Protein AF-S0FLN0-F1 (afdb_monomer_lite)

InterPro domains:
  IPR009078 Ferritin-like superfamily [SSF47240] (5-82)

Structure (mmCIF, N/CA/C/O backbone):
data_AF-S0FLN0-F1
#
_entry.id   AF-S0FLN0-F1
#
loop_
_atom_site.group_PDB
_atom_site.id
_atom_site.type_symbol
_atom_site.label_atom_id
_atom_site.label_alt_id
_atom_site.label_comp_id
_atom_site.label_asym_id
_atom_site.label_entity_id
_atom_site.label_seq_id
_atom_site.pdbx_PDB_ins_code
_atom_site.Cartn_x
_atom_site.Cartn_y
_atom_site.Cartn_z
_atom_site.occupancy
_atom_site.B_iso_or_equiv
_atom_site.auth_seq_id
_atom_site.auth_comp_id
_atom_site.auth_asym_id
_atom_site.auth_atom_id
_atom_site.pdbx_PDB_model_num
ATOM 1 N N . MET A 1 1 ? 16.029 1.438 18.663 1.00 28.59 1 MET A N 1
ATOM 2 C CA . MET A 1 1 ? 15.468 0.082 18.474 1.00 28.59 1 MET A CA 1
ATOM 3 C C . MET A 1 1 ? 14.441 0.179 17.359 1.00 28.59 1 MET A C 1
ATOM 5 O O . MET A 1 1 ? 13.529 0.983 17.492 1.00 28.59 1 MET A O 1
ATOM 9 N N . SER A 1 2 ? 14.656 -0.519 16.240 1.00 31.30 2 SER A N 1
ATOM 10 C CA . SER A 1 2 ? 13.716 -0.547 15.110 1.00 31.30 2 SER A CA 1
ATOM 11 C C . SER A 1 2 ? 12.655 -1.608 15.388 1.00 31.30 2 SER A C 1
ATOM 13 O O . SER A 1 2 ? 13.011 -2.760 15.613 1.00 31.30 2 SER A O 1
ATOM 15 N N . TYR A 1 3 ? 11.381 -1.214 15.430 1.00 32.00 3 TYR A N 1
ATOM 16 C CA . TYR A 1 3 ? 10.237 -2.113 15.663 1.00 32.00 3 TYR A CA 1
ATOM 17 C C . TYR A 1 3 ? 9.720 -2.779 14.379 1.00 32.00 3 TYR A C 1
ATOM 19 O O . TYR A 1 3 ? 8.724 -3.498 14.406 1.00 32.00 3 TYR A O 1
ATOM 27 N N . THR A 1 4 ? 10.390 -2.534 13.258 1.00 38.94 4 THR A N 1
ATOM 28 C CA . THR A 1 4 ? 10.063 -3.065 11.940 1.00 38.94 4 THR A CA 1
ATOM 29 C C . THR A 1 4 ? 11.161 -4.019 11.484 1.00 38.94 4 THR A C 1
ATOM 31 O O . THR A 1 4 ? 12.356 -3.747 11.651 1.00 38.94 4 THR A O 1
ATOM 34 N N . HIS A 1 5 ? 10.752 -5.147 10.898 1.00 42.06 5 HIS A N 1
ATOM 35 C CA . HIS A 1 5 ? 11.632 -5.967 10.063 1.00 42.06 5 HIS A CA 1
ATOM 36 C C . HIS A 1 5 ? 12.218 -5.087 8.932 1.00 42.06 5 HIS A C 1
ATOM 38 O O . HIS A 1 5 ? 11.624 -4.050 8.624 1.00 42.06 5 HIS A O 1
ATOM 44 N N . PRO A 1 6 ? 13.317 -5.467 8.250 1.00 47.50 6 PRO A N 1
ATOM 45 C CA . PRO A 1 6 ? 13.804 -4.723 7.077 1.00 47.50 6 PRO A CA 1
ATOM 46 C C . PRO A 1 6 ? 12.726 -4.489 5.998 1.00 47.50 6 PRO A C 1
ATOM 48 O O . PRO A 1 6 ? 12.855 -3.575 5.194 1.00 47.50 6 PRO A O 1
ATOM 51 N N . HIS A 1 7 ? 11.648 -5.281 6.037 1.00 54.78 7 HIS A N 1
ATOM 52 C CA . HIS A 1 7 ? 10.475 -5.241 5.161 1.00 54.78 7 HIS A CA 1
ATOM 53 C C . HIS A 1 7 ? 9.223 -4.591 5.795 1.00 54.78 7 HIS A C 1
ATOM 55 O O . HIS A 1 7 ? 8.119 -4.762 5.298 1.00 54.78 7 HIS A O 1
ATOM 61 N N . GLY A 1 8 ? 9.356 -3.856 6.905 1.00 51.31 8 GLY A N 1
ATOM 62 C CA . GLY A 1 8 ? 8.308 -2.942 7.382 1.00 51.31 8 GLY A CA 1
ATOM 63 C C . GLY A 1 8 ? 7.159 -3.537 8.204 1.00 51.31 8 GLY A C 1
ATOM 64 O O . GLY A 1 8 ? 6.388 -2.764 8.764 1.00 51.31 8 GLY A O 1
ATOM 65 N N . GLN A 1 9 ? 7.052 -4.859 8.366 1.00 53.53 9 GLN A N 1
ATOM 66 C CA . GLN A 1 9 ? 5.959 -5.448 9.151 1.00 53.53 9 GLN A CA 1
ATOM 67 C C . GLN A 1 9 ? 6.177 -5.314 10.676 1.00 53.53 9 GLN A C 1
ATOM 69 O O . GLN A 1 9 ? 7.244 -5.696 11.183 1.00 53.53 9 GLN A O 1
ATOM 74 N N . PRO A 1 10 ? 5.189 -4.789 11.429 1.00 51.62 10 PRO A N 1
ATOM 75 C CA . PRO A 1 10 ? 5.190 -4.803 12.892 1.00 51.62 10 PRO A CA 1
ATOM 76 C C . PRO A 1 10 ? 5.024 -6.229 13.435 1.00 51.62 10 PRO A C 1
ATOM 78 O O . PRO A 1 10 ? 4.205 -6.995 12.943 1.00 51.62 10 PRO A O 1
ATOM 81 N N . GLN A 1 11 ? 5.769 -6.596 14.480 1.00 44.22 11 GLN A N 1
ATOM 82 C CA . GLN A 1 11 ? 5.632 -7.915 15.112 1.00 44.22 11 GLN A CA 1
ATOM 83 C C . GLN A 1 11 ? 4.486 -7.938 16.145 1.00 44.22 11 GLN A C 1
ATOM 85 O O . GLN A 1 11 ? 4.506 -7.169 17.108 1.00 44.22 11 GLN A O 1
ATOM 90 N N . GLY A 1 12 ? 3.533 -8.867 15.981 1.00 48.66 12 GLY A N 1
ATOM 91 C CA . GLY A 1 12 ? 2.507 -9.233 16.974 1.00 48.66 12 GLY A CA 1
ATOM 92 C C . GLY A 1 12 ? 1.054 -9.051 16.510 1.00 48.66 12 GLY A C 1
ATOM 93 O O . GLY A 1 12 ? 0.774 -8.235 15.640 1.00 48.66 12 GLY A O 1
ATOM 94 N N . VAL A 1 13 ? 0.117 -9.781 17.135 1.00 51.31 13 VAL A N 1
ATOM 95 C CA . VAL A 1 13 ? -1.322 -9.704 16.811 1.00 51.31 13 VAL A CA 1
ATOM 96 C C . VAL A 1 13 ? -1.927 -8.413 17.385 1.00 51.31 13 VAL A C 1
ATOM 98 O O . VAL A 1 13 ? -1.921 -8.221 18.614 1.00 51.31 13 VAL A O 1
ATOM 101 N N . PRO A 1 14 ? -2.472 -7.510 16.554 1.00 56.16 14 PRO A N 1
ATOM 102 C CA . PRO A 1 14 ? -3.112 -6.295 17.033 1.00 56.16 14 PRO A CA 1
ATOM 103 C C . PRO A 1 14 ? -4.418 -6.621 17.776 1.00 56.16 14 PRO A C 1
ATOM 105 O O . PRO A 1 14 ? -5.466 -6.824 17.182 1.00 56.16 14 PRO A O 1
ATOM 108 N N . ARG A 1 15 ? -4.404 -6.588 19.119 1.00 63.28 15 ARG A N 1
ATOM 109 C CA . ARG A 1 15 ? -5.623 -6.802 19.940 1.00 63.28 15 ARG A CA 1
ATOM 110 C C . ARG A 1 15 ? -6.694 -5.712 19.779 1.00 63.28 15 ARG A C 1
ATOM 112 O O . ARG A 1 15 ? -7.807 -5.864 20.273 1.00 63.28 15 ARG A O 1
ATOM 119 N N . LYS A 1 16 ? -6.343 -4.578 19.166 1.00 79.12 16 LYS A N 1
ATOM 120 C CA . LYS A 1 16 ? -7.245 -3.457 18.880 1.00 79.12 16 LYS A CA 1
ATOM 121 C C . LYS A 1 16 ? -7.323 -3.264 17.375 1.00 79.12 16 LYS A C 1
ATOM 123 O O . LYS A 1 16 ? -6.287 -3.163 16.725 1.00 79.12 16 LYS A O 1
ATOM 128 N N . VAL A 1 17 ? -8.535 -3.084 16.856 1.00 83.56 17 VAL A N 1
ATOM 129 C CA . VAL A 1 17 ? -8.763 -2.844 15.424 1.00 83.56 17 VAL A CA 1
ATOM 130 C C . VAL A 1 17 ? -8.015 -1.608 14.905 1.00 83.56 17 VAL A C 1
ATOM 132 O O . VAL A 1 17 ? -7.529 -1.601 13.786 1.00 83.56 17 VAL A O 1
ATOM 135 N N . THR A 1 18 ? -7.812 -0.585 15.738 1.00 86.38 18 THR A N 1
ATOM 136 C CA . THR A 1 18 ? -7.019 0.599 15.371 1.00 86.38 18 THR A CA 1
ATOM 137 C C . THR A 1 18 ? -5.526 0.310 15.218 1.00 86.38 18 THR A C 1
ATOM 139 O O . THR A 1 18 ? -4.845 1.035 14.500 1.00 86.38 18 THR A O 1
ATOM 142 N N . ASN A 1 19 ? -4.995 -0.730 15.866 1.00 85.88 19 ASN A N 1
ATOM 143 C CA . ASN A 1 19 ? -3.621 -1.169 15.629 1.00 85.88 19 ASN A CA 1
ATOM 144 C C . ASN A 1 19 ? -3.530 -1.920 14.303 1.00 85.88 19 ASN A C 1
ATOM 146 O O . ASN A 1 19 ? -2.592 -1.670 13.561 1.00 85.88 19 ASN A O 1
ATOM 150 N N . LEU A 1 20 ? -4.520 -2.757 13.984 1.00 85.56 20 LEU A N 1
ATOM 151 C CA . LEU A 1 20 ? -4.605 -3.422 12.685 1.00 85.56 20 LEU A CA 1
ATOM 152 C C . LEU A 1 20 ? -4.658 -2.400 11.545 1.00 85.56 20 LEU A C 1
ATOM 154 O O . LEU A 1 20 ? -3.825 -2.438 10.652 1.00 85.56 20 LEU A O 1
ATOM 158 N N . LEU A 1 21 ? -5.547 -1.405 11.634 1.00 88.75 21 LEU A N 1
ATOM 159 C CA . LEU A 1 21 ? -5.624 -0.327 10.639 1.00 88.75 21 LEU A CA 1
ATOM 160 C C . LEU A 1 21 ? -4.281 0.406 10.466 1.00 88.75 21 LEU A C 1
ATOM 162 O O . LEU A 1 21 ? -3.917 0.762 9.352 1.00 88.75 21 LEU A O 1
ATOM 166 N N . ARG A 1 22 ? -3.506 0.598 11.542 1.00 89.50 22 ARG A N 1
ATOM 167 C CA . ARG A 1 22 ? -2.151 1.168 11.445 1.00 89.50 22 ARG A CA 1
ATOM 168 C C . ARG A 1 22 ? -1.158 0.227 10.767 1.00 89.50 22 ARG A C 1
ATOM 170 O O . ARG A 1 22 ? -0.323 0.711 10.014 1.00 89.50 22 ARG A O 1
ATOM 177 N N . GLN A 1 23 ? -1.224 -1.078 11.038 1.00 86.62 23 GLN A N 1
ATOM 178 C CA . GLN A 1 23 ? -0.374 -2.066 10.366 1.00 86.62 23 GLN A CA 1
ATOM 179 C C . GLN A 1 23 ? -0.647 -2.074 8.861 1.00 86.62 23 GLN A C 1
ATOM 181 O O . GLN A 1 23 ? 0.299 -1.957 8.088 1.00 86.62 23 GLN A O 1
ATOM 186 N N . VAL A 1 24 ? -1.927 -2.082 8.473 1.00 87.62 24 VAL A N 1
ATOM 187 C CA . VAL A 1 24 ? -2.360 -1.965 7.075 1.00 87.62 24 VAL A CA 1
ATOM 188 C C . VAL A 1 24 ? -1.784 -0.688 6.457 1.00 87.62 24 VAL A C 1
ATOM 190 O O . VAL A 1 24 ? -1.046 -0.760 5.488 1.00 87.62 24 VAL A O 1
ATOM 193 N N . MET A 1 25 ? -1.992 0.485 7.073 1.00 91.25 25 MET A N 1
ATOM 194 C CA . MET A 1 25 ? -1.446 1.753 6.552 1.00 91.25 25 MET A CA 1
ATOM 195 C C . MET A 1 25 ? 0.075 1.740 6.350 1.00 91.25 25 MET A C 1
ATOM 197 O O . MET A 1 25 ? 0.569 2.367 5.416 1.00 91.25 25 MET A O 1
ATOM 201 N N . ILE A 1 26 ? 0.825 1.082 7.240 1.00 90.06 26 ILE A N 1
ATOM 202 C CA . ILE A 1 26 ? 2.280 0.951 7.103 1.00 90.06 26 ILE A CA 1
ATOM 203 C C . ILE A 1 26 ? 2.620 0.092 5.882 1.00 90.06 26 ILE A C 1
ATOM 205 O O . ILE A 1 26 ? 3.515 0.476 5.131 1.00 90.06 26 ILE A O 1
ATOM 209 N N . ALA A 1 27 ? 1.911 -1.020 5.672 1.00 88.25 27 ALA A N 1
ATOM 210 C CA . ALA A 1 27 ? 2.101 -1.880 4.508 1.00 88.25 27 ALA A CA 1
ATOM 211 C C . ALA A 1 27 ? 1.859 -1.110 3.199 1.00 88.25 27 ALA A C 1
ATOM 213 O O . ALA A 1 27 ? 2.755 -1.084 2.356 1.00 88.25 27 ALA A O 1
ATOM 214 N N . GLU A 1 28 ? 0.753 -0.361 3.096 1.00 91.12 28 GLU A N 1
ATOM 215 C CA . GLU A 1 28 ? 0.461 0.460 1.907 1.00 91.12 28 GLU A CA 1
ATOM 216 C C . GLU A 1 28 ? 1.577 1.492 1.639 1.00 91.12 28 GLU A C 1
ATOM 218 O O . GLU A 1 28 ? 2.021 1.681 0.510 1.00 91.12 28 GLU A O 1
ATOM 223 N N . ILE A 1 29 ? 2.103 2.163 2.677 1.00 94.56 29 ILE A N 1
ATOM 224 C CA . ILE A 1 29 ? 3.213 3.126 2.515 1.00 94.56 29 ILE A CA 1
ATOM 225 C C . ILE A 1 29 ? 4.487 2.431 2.013 1.00 94.56 29 ILE A C 1
ATOM 227 O O . ILE A 1 29 ? 5.222 2.998 1.197 1.00 94.56 29 ILE A O 1
ATOM 231 N N . VAL A 1 30 ? 4.780 1.230 2.516 1.00 91.25 30 VAL A N 1
ATOM 232 C CA . VAL A 1 30 ? 5.933 0.438 2.073 1.00 91.25 30 VAL A CA 1
ATOM 233 C C . VAL A 1 30 ? 5.777 0.059 0.600 1.00 91.25 30 VAL A C 1
ATOM 235 O O . VAL A 1 30 ? 6.720 0.283 -0.161 1.00 91.25 30 VAL A O 1
ATOM 238 N N . ALA A 1 31 ? 4.595 -0.403 0.184 1.00 89.81 31 ALA A N 1
ATOM 239 C CA . ALA A 1 31 ? 4.288 -0.738 -1.205 1.00 89.81 31 ALA A CA 1
ATOM 240 C C . ALA A 1 31 ? 4.397 0.488 -2.131 1.00 89.81 31 ALA A C 1
ATOM 242 O O . ALA A 1 31 ? 5.128 0.451 -3.123 1.00 89.81 31 ALA A O 1
ATOM 243 N N . ILE A 1 32 ? 3.801 1.629 -1.756 1.00 94.50 32 ILE A N 1
ATOM 244 C CA . ILE A 1 32 ? 3.901 2.895 -2.511 1.00 94.50 32 ILE A CA 1
ATOM 245 C C . ILE A 1 32 ? 5.365 3.276 -2.764 1.00 94.50 32 ILE A C 1
ATOM 247 O O . ILE A 1 32 ? 5.742 3.617 -3.889 1.00 94.50 32 ILE A O 1
ATOM 251 N N . ASN A 1 33 ? 6.200 3.225 -1.724 1.00 94.00 33 ASN A N 1
ATOM 252 C CA . ASN A 1 33 ? 7.616 3.569 -1.837 1.00 94.00 33 ASN A CA 1
ATOM 253 C C . ASN A 1 33 ? 8.399 2.539 -2.668 1.00 94.00 33 ASN A C 1
ATOM 255 O O . ASN A 1 33 ? 9.312 2.922 -3.410 1.00 94.00 33 ASN A O 1
ATOM 259 N N . GLY A 1 34 ? 8.044 1.255 -2.563 1.00 90.88 34 GLY A N 1
ATOM 260 C CA . GLY A 1 34 ? 8.593 0.169 -3.374 1.00 90.88 34 GLY A CA 1
ATOM 261 C C . GLY A 1 34 ? 8.345 0.406 -4.861 1.00 90.88 34 GLY A C 1
ATOM 262 O O . GLY A 1 34 ? 9.300 0.584 -5.622 1.00 90.88 34 GLY A O 1
ATOM 263 N N . TYR A 1 35 ? 7.079 0.564 -5.253 1.00 95.00 35 TYR A N 1
ATOM 264 C CA . TYR A 1 35 ? 6.697 0.842 -6.637 1.00 95.00 35 TYR A CA 1
ATOM 265 C C . TYR A 1 35 ? 7.310 2.137 -7.169 1.00 95.00 35 TYR A C 1
ATOM 267 O O . TYR A 1 35 ? 7.842 2.160 -8.281 1.00 95.00 35 TYR A O 1
ATOM 275 N N . GLN A 1 36 ? 7.336 3.209 -6.370 1.00 94.56 36 GLN A N 1
ATOM 276 C CA . GLN A 1 36 ? 8.003 4.449 -6.765 1.00 94.56 36 GLN A CA 1
ATOM 277 C C . GLN A 1 36 ? 9.500 4.229 -7.038 1.00 94.56 36 GLN A C 1
ATOM 279 O O . GLN A 1 36 ? 10.036 4.746 -8.020 1.00 94.56 36 GLN A O 1
ATOM 284 N N . THR A 1 37 ? 10.175 3.430 -6.210 1.00 92.69 37 THR A N 1
ATOM 285 C CA . THR A 1 37 ? 11.584 3.067 -6.414 1.00 92.69 37 THR A CA 1
ATOM 286 C C . THR A 1 37 ? 11.764 2.228 -7.679 1.00 92.69 37 THR A C 1
ATOM 288 O O . THR A 1 37 ? 12.712 2.450 -8.431 1.00 92.69 37 THR A O 1
ATOM 291 N N . HIS A 1 38 ? 10.863 1.287 -7.953 1.00 92.44 38 HIS A N 1
ATOM 292 C CA . HIS A 1 38 ? 10.915 0.452 -9.151 1.00 92.44 38 HIS A CA 1
ATOM 293 C C . HIS A 1 38 ? 10.735 1.273 -10.436 1.00 92.44 38 HIS A C 1
ATOM 295 O O . HIS A 1 38 ? 11.556 1.156 -11.349 1.00 92.44 38 HIS A O 1
ATOM 301 N N . ILE A 1 39 ? 9.764 2.193 -10.464 1.00 93.62 39 ILE A N 1
ATOM 302 C CA . ILE A 1 39 ? 9.515 3.112 -11.589 1.00 93.62 39 ILE A CA 1
ATOM 303 C C . ILE A 1 39 ? 10.724 4.018 -11.859 1.00 93.62 39 ILE A C 1
ATOM 305 O O . ILE A 1 39 ? 11.098 4.221 -13.013 1.00 93.62 39 ILE A O 1
ATOM 309 N N . LEU A 1 40 ? 11.353 4.566 -10.812 1.00 91.25 40 LEU A N 1
ATOM 310 C CA . LEU A 1 40 ? 12.492 5.483 -10.959 1.00 91.25 40 LEU A CA 1
ATOM 311 C C . LEU A 1 40 ? 13.742 4.819 -11.550 1.00 91.25 40 LEU A C 1
ATOM 313 O O . LEU A 1 40 ? 14.579 5.509 -12.131 1.00 91.25 40 LEU A O 1
ATOM 317 N N . ASN A 1 41 ? 13.873 3.503 -11.396 1.00 88.06 41 ASN A N 1
ATOM 318 C CA . ASN A 1 41 ? 15.086 2.764 -11.737 1.00 88.06 41 ASN A CA 1
ATOM 319 C C . ASN A 1 41 ? 14.903 1.784 -12.918 1.00 88.06 41 ASN A C 1
ATOM 321 O O . ASN A 1 41 ? 15.813 1.023 -13.249 1.00 88.06 41 ASN A O 1
ATOM 325 N N . SER A 1 42 ? 13.740 1.787 -13.570 1.00 87.69 42 SER A N 1
ATOM 326 C CA . SER A 1 42 ? 13.451 0.967 -14.750 1.00 87.69 42 SER A CA 1
ATOM 327 C C . SER A 1 42 ? 13.247 1.837 -15.986 1.00 87.69 42 SER A C 1
ATOM 329 O O . SER A 1 42 ? 12.623 2.897 -15.937 1.00 87.69 42 SER A O 1
ATOM 331 N N . ASP A 1 43 ? 13.756 1.371 -17.123 1.00 89.81 43 ASP A N 1
ATOM 332 C CA . ASP A 1 43 ? 13.573 1.975 -18.443 1.00 89.81 43 ASP A CA 1
ATOM 333 C C . ASP A 1 43 ? 12.515 1.243 -19.295 1.00 89.81 43 ASP A C 1
ATOM 335 O O . ASP A 1 43 ? 12.251 1.635 -20.434 1.00 89.81 43 ASP A O 1
ATOM 339 N N . ILE A 1 44 ? 11.862 0.209 -18.748 1.00 92.25 44 ILE A N 1
ATOM 340 C CA . ILE A 1 44 ? 10.859 -0.589 -19.459 1.00 92.25 44 ILE A CA 1
ATOM 341 C C . ILE A 1 44 ? 9.476 0.049 -19.293 1.00 92.25 44 ILE A C 1
ATOM 343 O O . ILE A 1 44 ? 8.792 -0.171 -18.296 1.00 92.25 44 ILE A O 1
ATOM 347 N N . ALA A 1 45 ? 9.044 0.805 -20.307 1.00 93.25 45 ALA A N 1
ATOM 348 C CA . ALA A 1 45 ? 7.806 1.593 -20.277 1.00 93.25 45 ALA A CA 1
ATOM 349 C C . ALA A 1 45 ? 6.560 0.795 -19.851 1.00 93.25 45 ALA A C 1
ATOM 351 O O . ALA A 1 45 ? 5.829 1.246 -18.979 1.00 93.25 45 ALA A O 1
ATOM 352 N N . ALA A 1 46 ? 6.360 -0.405 -20.406 1.00 93.44 46 ALA A N 1
ATOM 353 C CA . ALA A 1 46 ? 5.202 -1.243 -20.081 1.00 93.44 46 ALA A CA 1
ATOM 354 C C . ALA A 1 46 ? 5.183 -1.700 -18.610 1.00 93.44 46 ALA A C 1
ATOM 356 O O . ALA A 1 46 ? 4.124 -1.797 -18.001 1.00 93.44 46 ALA A O 1
ATOM 357 N N . ILE A 1 47 ? 6.355 -1.962 -18.022 1.00 93.06 47 ILE A N 1
ATOM 358 C CA . ILE A 1 47 ? 6.455 -2.354 -16.610 1.00 93.06 47 ILE A CA 1
ATOM 359 C C . ILE A 1 47 ? 6.252 -1.126 -15.715 1.00 93.06 47 ILE A C 1
ATOM 361 O O . ILE A 1 47 ? 5.542 -1.204 -14.718 1.00 93.06 47 ILE A O 1
ATOM 365 N N . ASN A 1 48 ? 6.808 0.026 -16.099 1.00 95.12 48 ASN A N 1
ATOM 366 C CA . ASN A 1 48 ? 6.619 1.274 -15.359 1.00 95.12 48 ASN A CA 1
ATOM 367 C C . ASN A 1 48 ? 5.150 1.714 -15.338 1.00 95.12 48 ASN A C 1
ATOM 369 O O . ASN A 1 48 ? 4.690 2.224 -14.322 1.00 95.12 48 ASN A O 1
ATOM 373 N N . GLU A 1 49 ? 4.421 1.515 -16.438 1.00 97.00 49 GLU A N 1
ATOM 374 C CA . GLU A 1 49 ? 2.980 1.762 -16.505 1.00 97.00 49 GLU A CA 1
ATOM 375 C C . GLU A 1 49 ? 2.218 0.849 -15.534 1.00 97.00 49 GLU A C 1
ATOM 377 O O . GLU A 1 49 ? 1.422 1.339 -14.735 1.00 97.00 49 GLU A O 1
ATOM 382 N N . ALA A 1 50 ? 2.519 -0.454 -15.532 1.00 96.00 50 ALA A N 1
ATOM 383 C CA . ALA A 1 50 ? 1.902 -1.404 -14.609 1.00 96.00 50 ALA A CA 1
ATOM 384 C C . ALA A 1 50 ? 2.164 -1.034 -13.137 1.00 96.00 50 ALA A C 1
ATOM 386 O O . ALA A 1 50 ? 1.218 -0.870 -12.371 1.00 96.00 50 ALA A O 1
ATOM 387 N N . TRP A 1 51 ? 3.426 -0.807 -12.753 1.00 96.94 51 TRP A N 1
ATOM 388 C CA . TRP A 1 51 ? 3.773 -0.370 -11.394 1.00 96.94 51 TRP A CA 1
ATOM 389 C C . TRP A 1 51 ? 3.137 0.964 -11.012 1.00 96.94 51 TRP A C 1
ATOM 391 O O . TRP A 1 51 ? 2.775 1.164 -9.856 1.00 96.94 51 TRP A O 1
ATOM 401 N N . TYR A 1 52 ? 2.991 1.889 -11.963 1.00 97.31 52 TYR A N 1
ATOM 402 C CA . TYR A 1 52 ? 2.331 3.162 -11.701 1.00 97.31 52 TYR A CA 1
ATOM 403 C C . TYR A 1 52 ? 0.856 2.966 -11.345 1.00 97.31 52 TYR A C 1
ATOM 405 O O . TYR A 1 52 ? 0.387 3.580 -10.388 1.00 97.31 52 TYR A O 1
ATOM 413 N N . HIS A 1 53 ? 0.143 2.105 -12.074 1.00 96.81 53 HIS A N 1
ATOM 414 C CA . HIS A 1 53 ? -1.253 1.798 -11.774 1.00 96.81 53 HIS A CA 1
ATOM 415 C C . HIS A 1 53 ? -1.417 1.099 -10.425 1.00 96.81 53 HIS A C 1
ATOM 417 O O . HIS A 1 53 ? -2.237 1.556 -9.632 1.00 96.81 53 HIS A O 1
ATOM 423 N N . ILE A 1 54 ? -0.578 0.105 -10.117 1.00 94.06 54 ILE A N 1
ATOM 424 C CA . ILE A 1 54 ? -0.620 -0.576 -8.814 1.00 94.06 54 ILE A CA 1
ATOM 425 C C . ILE A 1 54 ? -0.332 0.426 -7.684 1.00 94.06 54 ILE A C 1
ATOM 427 O O . ILE A 1 54 ? -1.111 0.557 -6.751 1.00 94.06 54 ILE A O 1
ATOM 431 N N . MET A 1 55 ? 0.694 1.277 -7.815 1.00 95.31 55 MET A N 1
ATOM 432 C CA . MET A 1 55 ? 0.978 2.338 -6.834 1.00 95.31 55 MET A CA 1
ATOM 433 C C . MET A 1 55 ? -0.216 3.289 -6.599 1.00 95.31 55 MET A C 1
ATOM 435 O O . MET A 1 55 ? -0.361 3.846 -5.506 1.00 95.31 55 MET A O 1
ATOM 439 N N . LEU A 1 56 ? -1.040 3.561 -7.618 1.00 96.19 56 LEU A N 1
ATOM 440 C CA . LEU A 1 56 ? -2.249 4.372 -7.442 1.00 96.19 56 LEU A CA 1
ATOM 441 C C . LEU A 1 56 ? -3.324 3.632 -6.634 1.00 96.19 56 LEU A C 1
ATOM 443 O O . LEU A 1 56 ? -4.022 4.283 -5.852 1.00 96.19 56 LEU A O 1
ATOM 447 N N . GLU A 1 57 ? -3.433 2.315 -6.791 1.00 92.88 57 GLU A N 1
ATOM 448 C CA . GLU A 1 57 ? -4.307 1.463 -5.979 1.00 92.88 57 GLU A CA 1
ATOM 449 C C . GLU A 1 57 ? -3.848 1.464 -4.514 1.00 92.88 57 GLU A C 1
ATOM 451 O O . GLU A 1 57 ? -4.639 1.840 -3.648 1.00 92.88 57 GLU A O 1
ATOM 456 N N . GLU A 1 58 ? -2.551 1.277 -4.246 1.00 93.50 58 GLU A N 1
ATOM 457 C CA . GLU A 1 58 ? -1.973 1.376 -2.891 1.00 93.50 58 GLU A CA 1
ATOM 458 C C . GLU A 1 58 ? -2.265 2.735 -2.220 1.00 93.50 58 GLU A C 1
ATOM 460 O O . GLU A 1 58 ? -2.611 2.842 -1.039 1.00 93.50 58 GLU A O 1
ATOM 465 N N . LYS A 1 59 ? -2.193 3.836 -2.983 1.00 95.88 59 LYS A N 1
ATOM 466 C CA . LYS A 1 59 ? -2.572 5.173 -2.481 1.00 95.88 59 LYS A CA 1
ATOM 467 C C . LYS A 1 59 ? -4.055 5.259 -2.135 1.00 95.88 59 LYS A C 1
ATOM 469 O O . LYS A 1 59 ? -4.413 5.913 -1.152 1.00 95.88 59 LYS A O 1
ATOM 474 N N . SER A 1 60 ? -4.914 4.645 -2.942 1.00 94.44 60 SER A N 1
ATOM 475 C CA . SER A 1 60 ? -6.353 4.578 -2.682 1.00 94.44 60 SER A CA 1
ATOM 476 C C . SER A 1 60 ? -6.636 3.785 -1.404 1.00 94.44 60 SER A C 1
ATOM 478 O O . SER A 1 60 ? -7.361 4.266 -0.525 1.00 94.44 60 SER A O 1
ATOM 480 N N . HIS A 1 61 ? -5.997 2.625 -1.245 1.00 90.38 61 HIS A N 1
ATOM 481 C CA . HIS A 1 61 ? -6.094 1.786 -0.053 1.00 90.38 61 HIS A CA 1
ATOM 482 C C . HIS A 1 61 ? -5.655 2.540 1.200 1.00 90.38 61 HIS A C 1
ATOM 484 O O . HIS A 1 61 ? -6.427 2.631 2.160 1.00 90.38 61 HIS A O 1
ATOM 490 N N . TYR A 1 62 ? -4.501 3.211 1.158 1.00 94.12 62 TYR A N 1
ATOM 491 C CA . TYR A 1 62 ? -4.040 4.067 2.250 1.00 94.12 62 TYR A CA 1
ATOM 492 C C . TYR A 1 62 ? -5.095 5.104 2.670 1.00 94.12 62 TYR A C 1
ATOM 494 O O . TYR A 1 62 ? -5.378 5.265 3.860 1.00 94.12 62 TYR A O 1
ATOM 502 N N . ILE A 1 63 ? -5.716 5.798 1.708 1.00 94.50 63 ILE A N 1
ATOM 503 C CA . ILE A 1 63 ? -6.747 6.811 1.989 1.00 94.50 63 ILE A CA 1
ATOM 504 C C . ILE A 1 63 ? -7.969 6.179 2.667 1.00 94.50 63 ILE A C 1
ATOM 506 O O . ILE A 1 63 ? -8.502 6.742 3.630 1.00 94.50 63 ILE A O 1
ATOM 510 N N . ILE A 1 64 ? -8.420 5.017 2.191 1.00 92.19 64 ILE A N 1
ATOM 511 C CA . ILE A 1 64 ? -9.556 4.294 2.776 1.00 92.19 64 ILE A CA 1
ATOM 512 C C . ILE A 1 64 ? -9.254 3.928 4.231 1.00 92.19 64 ILE A C 1
ATOM 514 O O . ILE A 1 64 ? -10.052 4.225 5.126 1.00 92.19 64 ILE A O 1
ATOM 518 N N . VAL A 1 65 ? -8.086 3.342 4.483 1.00 92.00 65 VAL A N 1
ATOM 519 C CA . VAL A 1 65 ? -7.689 2.879 5.816 1.00 92.00 65 VAL A CA 1
ATOM 520 C C . VAL A 1 65 ? -7.481 4.059 6.766 1.00 92.00 65 VAL A C 1
ATOM 522 O O . VAL A 1 65 ? -7.933 4.006 7.909 1.00 92.00 65 VAL A O 1
ATOM 525 N N . LEU A 1 66 ? -6.909 5.169 6.291 1.00 92.75 66 LEU A N 1
ATOM 526 C CA . LEU A 1 66 ? -6.783 6.411 7.058 1.00 92.75 66 LEU A CA 1
ATOM 527 C C . LEU A 1 66 ? -8.149 6.953 7.500 1.00 92.75 66 LEU A C 1
ATOM 529 O O . LEU A 1 66 ? -8.310 7.397 8.639 1.00 92.75 66 LEU A O 1
ATOM 533 N N . ASN A 1 67 ? -9.154 6.907 6.625 1.00 91.56 67 ASN A N 1
ATOM 534 C CA . ASN A 1 67 ? -10.506 7.350 6.963 1.00 91.56 67 ASN A CA 1
ATOM 535 C C . ASN A 1 67 ? -11.174 6.427 7.993 1.00 91.56 67 ASN A C 1
ATOM 537 O O . ASN A 1 67 ? -11.835 6.915 8.913 1.00 91.56 67 ASN A O 1
ATOM 541 N N . LEU A 1 68 ? -10.958 5.110 7.896 1.00 91.50 68 LEU A N 1
ATOM 542 C CA . LEU A 1 68 ? -11.391 4.162 8.928 1.00 91.50 68 LEU A CA 1
ATOM 543 C C . LEU A 1 68 ? -10.678 4.433 10.257 1.00 91.50 68 LEU A C 1
ATOM 545 O O . LEU A 1 68 ? -11.331 4.487 11.298 1.00 91.50 68 LEU A O 1
ATOM 549 N N . LEU A 1 69 ? -9.364 4.667 10.240 1.00 91.38 69 LEU A N 1
ATOM 550 C CA . LEU A 1 69 ? -8.600 4.956 11.451 1.00 91.38 69 LEU A CA 1
ATOM 551 C C . LEU A 1 69 ? -9.127 6.219 12.132 1.00 91.38 69 LEU A C 1
ATOM 553 O O . LEU A 1 69 ? -9.416 6.179 13.322 1.00 91.38 69 LEU A O 1
ATOM 557 N N . ARG A 1 70 ? -9.355 7.302 11.382 1.00 88.19 70 ARG A N 1
ATOM 558 C CA . ARG A 1 70 ? -9.967 8.533 11.909 1.00 88.19 70 ARG A CA 1
ATOM 559 C C . ARG A 1 70 ? -11.342 8.289 12.517 1.00 88.19 70 ARG A C 1
ATOM 561 O O . ARG A 1 70 ? -11.688 8.933 13.492 1.00 88.19 70 ARG A O 1
ATOM 568 N N . LYS A 1 71 ? -12.141 7.373 11.972 1.00 87.31 71 LYS A N 1
ATOM 569 C CA . LYS A 1 71 ? -13.460 7.049 12.532 1.00 87.31 71 LYS A CA 1
ATOM 570 C C . LYS A 1 71 ? -13.367 6.306 13.870 1.00 87.31 71 LYS A C 1
ATOM 572 O O . LYS A 1 71 ? -14.212 6.514 14.738 1.00 87.31 71 LYS A O 1
ATOM 577 N N . TYR A 1 72 ? -12.379 5.426 14.024 1.00 85.81 72 TYR A N 1
ATOM 578 C CA . TYR A 1 72 ? -12.275 4.504 15.162 1.00 85.81 72 TYR A CA 1
ATOM 579 C C . TYR A 1 72 ? -11.216 4.888 16.201 1.00 85.81 72 TYR A C 1
ATOM 581 O O . TYR A 1 72 ? -11.203 4.316 17.293 1.00 85.81 72 TYR A O 1
ATOM 589 N N . ASP A 1 73 ? -10.358 5.858 15.897 1.00 85.44 73 ASP A N 1
ATOM 590 C CA . ASP A 1 73 ? -9.377 6.433 16.807 1.00 85.44 73 ASP A CA 1
ATOM 591 C C . ASP A 1 73 ? -9.757 7.888 17.157 1.00 85.44 73 ASP A C 1
ATOM 593 O O . ASP A 1 73 ? -9.578 8.796 16.341 1.00 85.44 73 ASP A O 1
ATOM 597 N N . PRO A 1 74 ? -10.276 8.140 18.376 1.00 75.94 74 PRO A N 1
ATOM 598 C CA . PRO A 1 74 ? -10.729 9.467 18.792 1.00 75.94 74 PRO A CA 1
ATOM 599 C C . PRO A 1 74 ? -9.630 10.535 18.784 1.00 75.94 74 PRO A C 1
ATOM 601 O O . PRO A 1 74 ? -9.933 11.721 18.651 1.00 75.94 74 PRO A O 1
ATOM 604 N N . VAL A 1 75 ? -8.365 10.137 18.951 1.00 79.44 75 VAL A N 1
ATOM 605 C CA . VAL A 1 75 ? -7.229 11.065 18.953 1.00 79.44 75 VAL A CA 1
ATOM 606 C C . VAL A 1 75 ? -6.959 11.540 17.529 1.00 79.44 75 VAL A C 1
ATOM 608 O O . VAL A 1 75 ? -6.918 12.745 17.290 1.00 79.44 75 VAL A O 1
ATOM 611 N N . GLU A 1 76 ? -6.872 10.611 16.575 1.00 74.19 76 GLU A N 1
ATOM 612 C CA . GLU A 1 76 ? -6.736 10.930 15.145 1.00 74.19 76 GLU A CA 1
ATOM 613 C C . GLU A 1 76 ? -7.925 11.749 14.630 1.00 74.19 76 GLU A C 1
ATOM 615 O O . GLU A 1 76 ? -7.750 12.732 13.908 1.00 74.19 76 GLU A O 1
ATOM 620 N N . TYR A 1 77 ? -9.146 11.397 15.050 1.00 78.62 77 TYR A N 1
ATOM 621 C CA . TYR A 1 77 ? -10.343 12.166 14.715 1.00 78.62 77 TYR A CA 1
ATOM 622 C C . TYR A 1 77 ? -10.251 13.614 15.200 1.00 78.62 77 TYR A C 1
ATOM 624 O O . TYR A 1 77 ? -10.586 14.551 14.472 1.00 78.62 77 TYR A O 1
ATOM 632 N N . LYS A 1 78 ? -9.781 13.812 16.437 1.00 79.94 78 LYS A N 1
ATOM 633 C CA . LYS A 1 78 ? -9.602 15.143 17.013 1.00 79.94 78 LYS A CA 1
ATOM 634 C C . LYS A 1 78 ? -8.572 15.945 16.221 1.00 79.94 78 LYS A C 1
ATOM 636 O O . LYS A 1 78 ? -8.864 17.082 15.870 1.00 79.94 78 LYS A O 1
ATOM 641 N N . TYR A 1 79 ? -7.420 15.372 15.878 1.00 77.31 79 TYR A N 1
ATOM 642 C CA . TYR A 1 79 ? -6.431 16.057 15.036 1.00 77.31 79 TYR A CA 1
ATOM 643 C C . TYR A 1 79 ? -6.978 16.424 13.653 1.00 77.31 79 TYR A C 1
ATOM 645 O O . TYR A 1 79 ? -6.692 17.508 13.160 1.00 77.31 79 TYR A O 1
ATOM 653 N N . PHE A 1 80 ? -7.792 15.558 13.045 1.00 76.81 80 PHE A N 1
ATOM 654 C CA . PHE A 1 80 ? -8.407 15.826 11.743 1.00 76.81 80 PHE A CA 1
ATOM 655 C C . PHE A 1 80 ? -9.461 16.944 11.785 1.00 76.81 80 PHE A C 1
ATOM 657 O O . PHE A 1 80 ? -9.554 17.742 10.858 1.00 76.81 80 PHE A O 1
ATOM 664 N N . THR A 1 81 ? -10.273 16.986 12.844 1.00 75.19 81 THR A N 1
ATOM 665 C CA . THR A 1 81 ? -11.379 17.949 12.992 1.00 75.19 81 THR A CA 1
ATOM 666 C C . THR A 1 81 ? -10.959 19.285 13.589 1.00 75.19 81 THR A C 1
ATOM 668 O O . THR A 1 81 ? -11.662 20.273 13.391 1.00 75.19 81 THR A O 1
ATOM 671 N N . THR A 1 82 ? -9.842 19.332 14.318 1.00 77.44 82 THR A N 1
ATOM 672 C CA . THR A 1 82 ? -9.322 20.578 14.885 1.00 77.44 82 THR A CA 1
ATOM 673 C C . THR A 1 82 ? -8.744 21.406 13.737 1.00 77.44 82 THR A C 1
ATOM 675 O O . THR A 1 82 ? -7.768 20.970 13.123 1.00 77.44 82 THR A O 1
ATOM 678 N N . PRO A 1 83 ? -9.305 22.58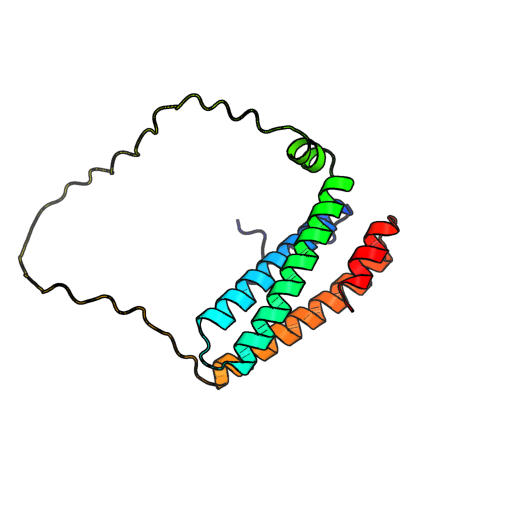8 13.417 1.00 65.50 83 PRO A N 1
ATOM 679 C CA . PRO A 1 83 ? -8.650 23.510 12.505 1.00 65.50 83 PRO A CA 1
ATOM 680 C C . PRO A 1 83 ? -7.267 23.795 13.078 1.00 65.50 83 PRO A C 1
ATOM 682 O O . PRO A 1 83 ? -7.152 24.127 14.258 1.00 65.50 83 PRO A O 1
ATOM 685 N N . LEU A 1 84 ? -6.217 23.632 12.276 1.00 63.72 84 LEU A N 1
ATOM 686 C CA . LEU A 1 84 ? -4.900 24.103 12.672 1.00 63.72 84 LEU A CA 1
ATOM 687 C C . LEU A 1 84 ? -5.048 25.607 12.922 1.00 63.72 84 LEU A C 1
ATOM 689 O O . LEU A 1 84 ? -5.178 26.379 11.972 1.00 63.72 84 LEU A O 1
ATOM 693 N N . GLU A 1 85 ? -5.053 26.029 14.186 1.00 53.12 85 GLU A N 1
ATOM 694 C CA . GLU A 1 85 ? -4.702 27.397 14.540 1.00 53.12 85 GLU A CA 1
ATOM 695 C C . GLU A 1 85 ? -3.232 27.552 14.152 1.00 53.12 85 GLU A C 1
ATOM 697 O O . GLU A 1 85 ? -2.316 27.389 14.957 1.00 53.12 85 GLU A O 1
ATOM 702 N N . ILE A 1 86 ? -2.990 27.787 12.862 1.00 52.94 86 ILE A N 1
ATOM 703 C CA . ILE A 1 86 ? -1.710 28.274 12.390 1.00 52.94 86 ILE A CA 1
ATOM 704 C C . ILE A 1 86 ? -1.642 29.691 12.944 1.00 52.94 86 ILE A C 1
ATOM 706 O O . ILE A 1 86 ? -2.076 30.647 12.304 1.00 52.94 86 ILE A O 1
ATOM 710 N N . ASN A 1 87 ? -1.127 29.827 14.165 1.00 48.91 87 ASN A N 1
ATOM 711 C CA . ASN A 1 87 ? -0.561 31.084 14.610 1.00 48.91 87 ASN A CA 1
ATOM 712 C C . ASN A 1 87 ? 0.596 31.375 13.654 1.00 48.91 87 ASN A C 1
ATOM 714 O O . ASN A 1 87 ? 1.732 30.975 13.886 1.00 48.91 87 ASN A O 1
ATOM 718 N N . MET A 1 88 ? 0.291 32.064 12.550 1.00 45.91 88 MET A N 1
ATOM 719 C CA . MET A 1 88 ? 1.262 32.694 11.658 1.00 45.91 88 MET A CA 1
ATOM 720 C C . MET A 1 88 ? 1.915 33.898 12.351 1.00 45.91 88 MET A C 1
ATOM 722 O O . MET A 1 88 ? 2.069 34.965 11.761 1.00 45.91 88 MET A O 1
ATOM 726 N N . SER A 1 89 ? 2.291 33.750 13.616 1.00 47.31 89 SER A N 1
ATOM 727 C CA . SER A 1 89 ? 3.336 34.583 14.175 1.00 47.31 89 SER A CA 1
ATOM 728 C C . SER A 1 89 ? 4.629 34.026 13.589 1.00 47.31 89 SER A C 1
ATOM 730 O O . SER A 1 89 ? 4.919 32.851 13.818 1.00 47.31 89 SER A O 1
ATOM 732 N N . PRO A 1 90 ? 5.384 34.792 12.785 1.00 48.97 90 PRO A N 1
ATOM 733 C CA . PRO A 1 90 ? 6.693 34.352 12.343 1.00 48.97 90 PRO A CA 1
ATOM 734 C C . PRO A 1 90 ? 7.589 34.285 13.580 1.00 48.97 90 PRO A C 1
ATOM 736 O O . PRO A 1 90 ? 8.202 35.276 13.971 1.00 48.97 90 PRO A O 1
ATOM 739 N N . GLU A 1 91 ? 7.645 33.124 14.228 1.00 46.19 91 GLU A N 1
ATOM 740 C CA . GLU A 1 91 ? 8.773 32.809 15.089 1.00 46.19 91 GLU A CA 1
ATOM 741 C C . GLU A 1 91 ? 10.017 32.889 14.196 1.00 46.19 91 GLU A C 1
ATOM 743 O O . GLU A 1 91 ? 10.062 32.231 13.148 1.00 46.19 91 GLU A O 1
ATOM 748 N N . PRO A 1 92 ? 11.000 33.745 14.523 1.00 46.06 92 PRO A N 1
ATOM 749 C CA . PRO A 1 92 ? 12.200 33.858 13.720 1.00 46.06 92 PRO A CA 1
ATOM 750 C C . PRO A 1 92 ? 12.873 32.491 13.697 1.00 46.06 92 PRO A C 1
ATOM 752 O O . PRO A 1 92 ? 13.307 31.981 14.729 1.00 46.06 92 PRO A O 1
ATOM 755 N N . VAL A 1 93 ? 12.938 31.899 12.504 1.00 47.56 93 VAL A N 1
ATOM 756 C CA . VAL A 1 93 ? 13.663 30.659 12.243 1.00 47.56 93 VAL A CA 1
ATOM 757 C C . VAL A 1 93 ? 15.089 30.853 12.748 1.00 47.56 93 VAL A C 1
ATOM 759 O O . VAL A 1 93 ? 15.890 31.559 12.133 1.00 47.56 93 VAL A O 1
ATOM 762 N N . GLN A 1 94 ? 15.407 30.250 13.893 1.00 47.06 94 GLN A N 1
ATOM 763 C CA . GLN A 1 94 ? 16.781 30.150 14.354 1.00 47.06 94 GLN A CA 1
ATOM 764 C C . GLN A 1 94 ? 17.486 29.182 13.414 1.00 47.06 94 GLN A C 1
ATOM 766 O O . GLN A 1 94 ? 17.345 27.965 13.511 1.00 47.06 94 GLN A O 1
ATOM 771 N N . VAL A 1 95 ? 18.208 29.751 12.452 1.00 47.81 95 VAL A N 1
ATOM 772 C CA . VAL A 1 95 ? 19.115 29.010 11.582 1.00 47.81 95 VAL A CA 1
ATOM 773 C C . VAL A 1 95 ? 20.107 28.266 12.487 1.00 47.81 95 VAL A C 1
ATOM 775 O O . VAL A 1 95 ? 20.795 28.925 13.274 1.00 47.81 95 VAL A O 1
ATOM 778 N N . PRO A 1 96 ? 20.202 26.925 12.417 1.00 43.50 96 PRO A N 1
ATOM 779 C CA . PRO A 1 96 ? 21.206 26.189 13.171 1.00 43.50 96 PRO A CA 1
ATOM 780 C C . PRO A 1 96 ? 22.597 26.702 12.790 1.00 43.50 96 PRO A C 1
ATOM 782 O O . PRO A 1 96 ? 22.978 26.662 11.618 1.00 43.50 96 PRO A O 1
ATOM 785 N N . GLN A 1 97 ? 23.346 27.221 13.765 1.00 40.81 97 GLN A N 1
ATOM 786 C CA . GLN A 1 97 ? 24.723 27.640 13.525 1.00 40.81 97 GLN A CA 1
ATOM 787 C C . GLN A 1 97 ? 25.580 26.410 13.185 1.00 40.81 97 GLN A C 1
ATOM 789 O O . GLN A 1 97 ? 25.476 25.388 13.869 1.00 40.81 97 GLN A O 1
ATOM 794 N N . PRO A 1 98 ? 26.432 26.476 12.150 1.00 36.62 98 PRO A N 1
ATOM 795 C CA . PRO A 1 98 ? 27.319 25.373 11.820 1.00 36.62 98 PRO A CA 1
ATOM 796 C C . PRO A 1 98 ? 28.340 25.153 12.944 1.00 36.62 98 PRO A C 1
ATOM 798 O O . PRO A 1 98 ? 28.982 26.095 13.410 1.00 36.62 98 PRO A O 1
ATOM 801 N N . LEU A 1 99 ? 28.498 23.890 13.355 1.00 36.44 99 LEU A N 1
ATOM 802 C CA . LEU A 1 99 ? 29.530 23.452 14.294 1.00 36.44 99 LEU A CA 1
ATOM 803 C C . LEU A 1 99 ? 30.917 23.862 13.767 1.00 36.44 99 LEU A C 1
ATOM 805 O O . LEU A 1 99 ? 31.377 23.365 12.738 1.00 36.44 99 LEU A O 1
ATOM 809 N N . GLN A 1 100 ? 31.592 24.754 14.490 1.00 35.22 100 GLN A N 1
ATOM 810 C CA . GLN A 1 100 ? 33.004 25.051 14.283 1.00 35.22 100 GLN A CA 1
ATOM 811 C C . GLN A 1 100 ? 33.839 23.890 14.822 1.00 35.22 100 GLN A C 1
ATOM 813 O O . GLN A 1 100 ? 33.961 23.739 16.032 1.00 35.22 100 GLN A O 1
ATOM 818 N N . ASN A 1 101 ? 34.458 23.113 13.934 1.00 36.78 101 ASN A N 1
ATOM 819 C CA . ASN A 1 101 ? 35.625 22.309 14.283 1.00 36.78 101 ASN A CA 1
ATOM 820 C C . ASN A 1 101 ? 36.802 22.736 13.408 1.00 36.78 101 ASN A C 1
ATOM 822 O O . ASN A 1 101 ? 36.907 22.408 12.227 1.00 36.78 101 ASN A O 1
ATOM 826 N N . SER A 1 102 ? 37.683 23.507 14.030 1.00 33.84 102 SER A N 1
ATOM 827 C CA . SER A 1 102 ? 39.020 23.845 13.577 1.00 33.84 102 SER A CA 1
ATOM 828 C C . SER A 1 102 ? 39.961 22.658 13.776 1.00 33.84 102 SER A C 1
ATOM 830 O O . SER A 1 102 ? 40.186 22.287 14.919 1.00 33.84 102 SER A O 1
ATOM 832 N N . HIS A 1 103 ? 40.556 22.133 12.702 1.00 39.09 103 HIS A N 1
ATOM 833 C CA . HIS A 1 103 ? 41.976 21.763 12.644 1.00 39.09 103 HIS A CA 1
ATOM 834 C C . HIS A 1 103 ? 42.466 21.789 11.185 1.00 39.09 103 HIS A C 1
ATOM 836 O O . HIS A 1 103 ? 41.719 21.595 10.232 1.00 39.09 103 HIS A O 1
ATOM 842 N N . SER A 1 104 ? 43.729 22.163 11.054 1.00 33.50 104 SER A N 1
ATOM 843 C CA . SER A 1 104 ? 44.388 22.901 9.975 1.00 33.50 104 SER A CA 1
ATOM 844 C C . SER A 1 104 ? 45.070 22.054 8.891 1.00 33.50 104 SER A C 1
ATOM 846 O O . SER A 1 104 ? 45.682 21.053 9.232 1.00 33.50 104 SER A O 1
ATOM 848 N N . ALA A 1 105 ? 45.079 22.607 7.660 1.00 31.19 105 ALA A N 1
ATOM 849 C CA . ALA A 1 105 ? 46.075 22.537 6.561 1.00 31.19 105 ALA A CA 1
ATOM 850 C C . ALA A 1 105 ? 46.541 21.140 6.066 1.00 31.19 105 ALA A C 1
ATOM 852 O O . ALA A 1 105 ? 46.929 20.290 6.846 1.00 31.19 105 ALA A O 1
ATOM 853 N N . HIS A 1 106 ? 46.627 20.827 4.767 1.00 30.53 106 HIS A N 1
ATOM 854 C CA . HIS A 1 106 ? 47.320 21.560 3.701 1.00 30.53 106 HIS A CA 1
ATOM 855 C C . HIS A 1 106 ? 47.013 20.937 2.310 1.00 30.53 106 HIS A C 1
ATOM 857 O O . HIS A 1 106 ? 46.746 19.744 2.215 1.00 30.53 106 HIS A O 1
ATOM 863 N N . SER A 1 107 ? 47.214 21.731 1.246 1.00 33.16 107 SER A N 1
ATOM 864 C CA . SER A 1 107 ? 47.503 21.344 -0.155 1.00 33.16 107 SER A CA 1
ATOM 865 C C . SER A 1 107 ? 46.365 21.253 -1.194 1.00 33.16 107 SER A C 1
ATOM 867 O O . SER A 1 107 ? 45.677 20.251 -1.360 1.00 33.16 107 SER A O 1
ATOM 869 N N . ASN A 1 108 ? 46.290 22.343 -1.965 1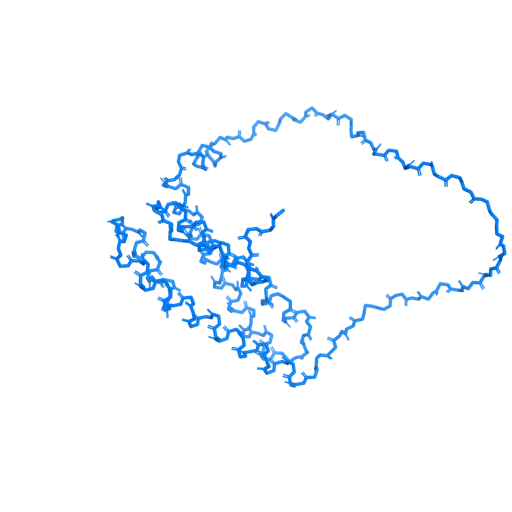.00 37.47 108 ASN A N 1
ATOM 870 C CA . ASN A 1 108 ? 45.895 22.525 -3.367 1.00 37.47 108 ASN A CA 1
ATOM 871 C C . ASN A 1 108 ? 45.567 21.283 -4.222 1.00 37.47 108 ASN A C 1
ATOM 873 O O . ASN A 1 108 ? 46.452 20.479 -4.509 1.00 37.47 108 ASN A O 1
ATOM 877 N N . ASN A 1 109 ? 44.392 21.294 -4.868 1.00 35.00 109 ASN A N 1
ATOM 878 C CA . ASN A 1 109 ? 44.334 21.095 -6.321 1.00 35.00 109 ASN A CA 1
ATOM 879 C C . ASN A 1 109 ? 43.030 21.642 -6.934 1.00 35.00 109 ASN A C 1
ATOM 881 O O . ASN A 1 109 ? 41.933 21.229 -6.564 1.00 35.00 109 ASN A O 1
ATOM 885 N N . ARG A 1 110 ? 43.154 22.550 -7.909 1.00 41.78 110 ARG A N 1
ATOM 886 C CA . ARG A 1 110 ? 42.054 22.974 -8.787 1.00 41.78 110 ARG A CA 1
ATOM 887 C C . ARG A 1 110 ? 41.621 21.776 -9.631 1.00 41.78 110 ARG A C 1
ATOM 889 O O . ARG A 1 110 ? 42.420 21.290 -10.429 1.00 41.78 110 ARG A O 1
ATOM 896 N N . ARG A 1 111 ? 40.362 21.345 -9.528 1.00 37.03 111 ARG A N 1
ATOM 897 C CA . ARG A 1 111 ? 39.723 20.521 -10.563 1.00 37.03 111 ARG A CA 1
ATOM 898 C C . ARG A 1 111 ? 38.319 21.020 -10.867 1.00 37.03 111 ARG A C 1
ATOM 900 O O . ARG A 1 111 ? 37.536 21.349 -9.985 1.00 37.03 111 ARG A O 1
ATOM 907 N N . SER A 1 112 ? 38.106 21.128 -12.166 1.00 38.94 112 SER A N 1
ATOM 908 C CA . SER A 1 112 ? 37.001 21.720 -12.893 1.00 38.94 112 SER A CA 1
ATOM 909 C C . SER A 1 112 ? 35.635 21.173 -12.486 1.00 38.94 112 SER A C 1
ATOM 911 O O . SER A 1 112 ? 35.485 19.978 -12.226 1.00 38.94 112 SER A O 1
ATOM 913 N N . ALA A 1 113 ? 34.639 22.062 -12.494 1.00 40.38 113 ALA A N 1
ATOM 914 C CA . ALA A 1 113 ? 33.227 21.742 -12.343 1.00 40.38 113 ALA A CA 1
ATOM 915 C C . ALA A 1 113 ? 32.826 20.653 -13.349 1.00 40.38 113 ALA A C 1
ATOM 917 O O . ALA A 1 113 ? 32.686 20.902 -14.545 1.00 40.38 113 ALA A O 1
ATOM 918 N N . SER A 1 114 ? 32.691 19.430 -12.847 1.00 41.09 114 SER A N 1
ATOM 919 C CA . SER A 1 114 ? 32.148 18.306 -13.596 1.00 41.09 114 SER A CA 1
ATOM 920 C C . SER A 1 114 ? 30.640 18.347 -13.399 1.00 41.09 114 SER A C 1
ATOM 922 O O . SER A 1 114 ? 30.164 18.280 -12.267 1.00 41.09 114 SER A O 1
ATOM 924 N N . GLN A 1 115 ? 29.902 18.527 -14.491 1.00 47.34 115 GLN A N 1
ATOM 925 C CA . GLN A 1 115 ? 28.448 18.418 -14.519 1.00 47.34 115 GLN A CA 1
ATOM 926 C C . GLN A 1 115 ? 28.031 17.098 -13.858 1.00 47.34 115 GLN A C 1
ATOM 928 O O . GLN A 1 115 ? 28.380 16.022 -14.344 1.00 47.34 115 GLN A O 1
ATOM 933 N N . VAL A 1 116 ? 27.296 17.179 -12.748 1.00 41.34 116 VAL A N 1
ATOM 934 C CA . VAL A 1 116 ? 26.649 16.016 -12.140 1.00 41.34 116 VAL A CA 1
ATOM 935 C C . VAL A 1 116 ? 25.498 15.633 -13.063 1.00 41.34 116 VAL A C 1
ATOM 937 O O . VAL A 1 116 ? 24.414 16.208 -12.997 1.00 41.34 116 VAL A O 1
ATOM 940 N N . GLN A 1 117 ? 25.753 14.711 -13.987 1.00 48.50 117 GLN A N 1
ATOM 941 C CA . GLN A 1 117 ? 24.671 14.040 -14.695 1.00 48.50 117 GLN A CA 1
ATOM 942 C C . GLN A 1 117 ? 23.920 13.167 -13.678 1.00 48.50 117 GLN A C 1
ATOM 944 O O . GLN A 1 117 ? 24.576 12.474 -12.894 1.00 48.50 117 GLN A O 1
ATOM 949 N N . PRO A 1 118 ? 22.575 13.179 -13.650 1.00 48.16 118 PRO A N 1
ATOM 950 C CA . PRO A 1 118 ? 21.835 12.236 -12.828 1.00 48.16 118 PRO A CA 1
ATOM 951 C C . PRO A 1 118 ? 22.177 10.828 -13.314 1.00 48.16 118 PRO A C 1
ATOM 953 O O . PRO A 1 118 ? 21.959 10.495 -14.480 1.00 48.16 118 PRO A O 1
ATOM 956 N N . VAL A 1 119 ? 22.754 10.015 -12.431 1.00 45.28 119 VAL A N 1
ATOM 957 C CA . VAL A 1 119 ? 23.034 8.608 -12.711 1.00 45.28 119 VAL A CA 1
ATOM 958 C C . VAL A 1 119 ? 21.688 7.922 -12.925 1.00 45.28 119 VAL A C 1
ATOM 960 O O . VAL A 1 119 ? 20.984 7.609 -11.969 1.00 45.28 119 VAL A O 1
ATOM 963 N N . ARG A 1 120 ? 21.305 7.713 -14.187 1.00 49.50 120 ARG A N 1
ATOM 964 C CA . ARG A 1 120 ? 20.244 6.768 -14.531 1.00 49.50 120 ARG A CA 1
ATOM 965 C C . ARG A 1 120 ? 20.812 5.378 -14.294 1.00 49.50 120 ARG A C 1
ATOM 967 O O . ARG A 1 120 ? 21.553 4.865 -15.129 1.00 49.50 120 ARG A O 1
ATOM 974 N N . ILE A 1 121 ? 20.523 4.807 -13.129 1.00 52.22 121 ILE A N 1
ATOM 975 C CA . ILE A 1 121 ? 20.793 3.397 -12.869 1.00 52.22 121 ILE A CA 1
ATOM 976 C C . ILE A 1 121 ? 19.795 2.622 -13.729 1.00 52.22 121 ILE A C 1
ATOM 978 O O . ILE A 1 121 ? 18.616 2.555 -13.406 1.00 52.22 121 ILE A O 1
ATOM 982 N N . THR A 1 122 ? 20.247 2.110 -14.870 1.00 54.91 122 THR A N 1
ATOM 983 C CA . THR A 1 122 ? 19.474 1.178 -15.691 1.00 54.91 122 THR A CA 1
ATOM 984 C C . THR A 1 122 ? 19.640 -0.221 -15.103 1.00 54.91 122 THR A C 1
ATOM 986 O O . THR A 1 122 ? 20.758 -0.733 -15.006 1.00 54.91 122 THR A O 1
ATOM 989 N N . TYR A 1 123 ? 18.547 -0.839 -14.653 1.00 61.34 123 TYR A N 1
ATOM 990 C CA . TYR A 1 123 ? 18.610 -2.192 -14.102 1.00 61.34 123 TYR A CA 1
ATOM 991 C C . TYR A 1 123 ? 18.848 -3.259 -15.180 1.00 61.34 123 TYR A C 1
ATOM 993 O O . TYR A 1 123 ? 18.281 -3.225 -16.270 1.00 61.34 123 TYR A O 1
ATOM 1001 N N . ASP A 1 124 ? 19.645 -4.272 -14.829 1.00 75.38 124 ASP A N 1
ATOM 1002 C CA . ASP A 1 124 ? 19.672 -5.552 -15.540 1.00 75.38 124 ASP A CA 1
ATOM 1003 C C . ASP A 1 124 ? 18.259 -6.170 -15.513 1.00 75.38 124 ASP A C 1
ATOM 1005 O O . ASP A 1 124 ? 17.589 -6.164 -14.477 1.00 75.38 124 ASP A O 1
ATOM 1009 N N . LYS A 1 125 ? 17.803 -6.752 -16.630 1.00 70.50 125 LYS A N 1
ATOM 1010 C CA . LYS A 1 125 ? 16.506 -7.446 -16.744 1.00 70.50 125 LYS A CA 1
ATOM 1011 C C . LYS A 1 125 ? 16.296 -8.474 -15.629 1.00 70.50 125 LYS A C 1
ATOM 1013 O O . LYS A 1 125 ? 15.163 -8.703 -15.213 1.00 70.50 125 LYS A O 1
ATOM 1018 N N . ARG A 1 126 ? 17.376 -9.085 -15.122 1.00 73.62 126 ARG A N 1
ATOM 1019 C CA . ARG A 1 126 ? 17.324 -9.995 -13.963 1.00 73.62 126 ARG A CA 1
ATOM 1020 C C . ARG A 1 126 ? 16.856 -9.305 -12.681 1.00 73.62 126 ARG A C 1
ATOM 1022 O O . ARG A 1 126 ? 16.103 -9.910 -11.927 1.00 73.62 126 ARG A O 1
ATOM 1029 N N . VAL A 1 127 ? 17.272 -8.062 -12.450 1.00 83.19 127 VAL A N 1
ATOM 1030 C CA . VAL A 1 127 ? 16.855 -7.266 -11.288 1.00 83.19 127 VAL A CA 1
ATOM 1031 C C . VAL A 1 127 ? 15.389 -6.869 -11.419 1.00 83.19 127 VAL A C 1
ATOM 1033 O O . VAL A 1 127 ? 14.635 -7.051 -10.473 1.00 83.19 127 VAL A O 1
ATOM 1036 N N . ILE A 1 128 ? 14.955 -6.447 -12.609 1.00 87.88 128 ILE A N 1
ATOM 1037 C CA . ILE A 1 128 ? 13.543 -6.118 -12.864 1.00 87.88 128 ILE A CA 1
ATOM 1038 C C . ILE A 1 128 ? 12.643 -7.335 -12.623 1.00 87.88 128 ILE A C 1
ATOM 1040 O O . ILE A 1 128 ? 11.628 -7.223 -11.945 1.00 87.88 128 ILE A O 1
ATOM 1044 N N . LEU A 1 129 ? 13.032 -8.515 -13.116 1.00 89.00 129 LEU A N 1
ATOM 1045 C CA . LEU A 1 129 ? 12.280 -9.747 -12.866 1.00 89.00 129 LEU A CA 1
ATOM 1046 C C . LEU A 1 129 ? 12.225 -10.120 -11.382 1.00 89.00 129 LEU A C 1
ATOM 1048 O O . LEU A 1 129 ? 11.237 -10.704 -10.953 1.00 89.00 129 LEU A O 1
ATOM 1052 N N . ASN A 1 130 ? 13.271 -9.829 -10.608 1.00 90.31 130 ASN A N 1
ATOM 1053 C CA . ASN A 1 130 ? 13.240 -10.054 -9.166 1.00 90.31 130 ASN A CA 1
ATOM 1054 C C . ASN A 1 130 ? 12.297 -9.070 -8.475 1.00 90.31 130 ASN A C 1
ATOM 1056 O O . ASN A 1 130 ? 11.493 -9.520 -7.675 1.00 90.31 130 ASN A O 1
ATOM 1060 N N . ASN A 1 131 ? 12.323 -7.786 -8.842 1.00 91.00 131 ASN A N 1
ATOM 1061 C CA . ASN A 1 131 ? 11.389 -6.795 -8.300 1.00 91.00 131 ASN A CA 1
ATOM 1062 C C . ASN A 1 131 ? 9.939 -7.220 -8.558 1.00 91.00 131 ASN A C 1
ATOM 1064 O O . ASN A 1 131 ? 9.183 -7.376 -7.615 1.00 91.00 131 ASN A O 1
ATOM 1068 N N . VAL A 1 132 ? 9.599 -7.575 -9.804 1.00 91.56 132 VAL A N 1
ATOM 1069 C CA . VAL A 1 132 ? 8.250 -8.062 -10.149 1.00 91.56 132 VAL A CA 1
ATOM 1070 C C . VAL A 1 132 ? 7.850 -9.294 -9.323 1.00 91.56 132 VAL A C 1
ATOM 1072 O O . VAL A 1 132 ? 6.689 -9.435 -8.955 1.00 91.56 132 VAL A O 1
ATOM 1075 N N . ARG A 1 133 ? 8.782 -10.209 -9.024 1.00 91.62 133 ARG A N 1
ATOM 1076 C CA . ARG A 1 133 ? 8.486 -11.376 -8.175 1.00 91.62 133 ARG A CA 1
ATOM 1077 C C . ARG A 1 133 ? 8.240 -10.991 -6.724 1.00 91.62 133 ARG A C 1
ATOM 1079 O O . ARG A 1 133 ? 7.332 -11.554 -6.122 1.00 91.62 133 ARG A O 1
ATOM 1086 N N . GLU A 1 134 ? 9.056 -10.097 -6.176 1.00 88.75 134 GLU A N 1
ATOM 1087 C CA . GLU A 1 134 ? 8.875 -9.615 -4.807 1.00 88.75 134 GLU A CA 1
ATOM 1088 C C . GLU A 1 134 ? 7.569 -8.826 -4.675 1.00 88.75 134 GLU A C 1
ATOM 1090 O O . GLU A 1 134 ? 6.857 -9.037 -3.701 1.00 88.75 134 GLU A O 1
ATOM 1095 N N . ASP A 1 135 ? 7.199 -8.033 -5.684 1.00 89.81 135 ASP A N 1
ATOM 1096 C CA . ASP A 1 135 ? 5.917 -7.324 -5.734 1.00 89.81 135 ASP A CA 1
ATOM 1097 C C . ASP A 1 135 ? 4.745 -8.313 -5.723 1.00 89.81 135 ASP A C 1
ATOM 1099 O O . ASP A 1 135 ? 3.923 -8.285 -4.816 1.00 89.81 135 ASP A O 1
ATOM 1103 N N . ILE A 1 136 ? 4.714 -9.276 -6.659 1.00 89.69 136 ILE A N 1
ATOM 1104 C CA . ILE A 1 136 ? 3.660 -10.311 -6.714 1.00 89.69 136 ILE A CA 1
ATOM 1105 C C . ILE A 1 136 ? 3.553 -11.063 -5.385 1.00 89.69 136 ILE A C 1
ATOM 1107 O O . ILE A 1 136 ? 2.456 -11.371 -4.922 1.00 89.69 136 ILE A O 1
ATOM 1111 N N . LYS A 1 137 ? 4.692 -11.400 -4.780 1.00 88.62 137 LYS A N 1
ATOM 1112 C CA . LYS A 1 137 ? 4.719 -12.074 -3.487 1.00 88.62 137 LYS A CA 1
ATOM 1113 C C . LYS A 1 137 ? 4.132 -11.180 -2.391 1.00 88.62 137 LYS A C 1
ATOM 1115 O O . LYS A 1 137 ? 3.320 -11.678 -1.620 1.00 88.62 137 LYS A O 1
ATOM 1120 N N . GLY A 1 138 ? 4.514 -9.904 -2.340 1.00 85.56 138 GLY A N 1
ATOM 1121 C CA . GLY A 1 138 ? 3.994 -8.934 -1.377 1.00 85.56 138 GLY A CA 1
ATOM 1122 C C . GLY A 1 138 ? 2.478 -8.775 -1.474 1.00 85.56 138 GLY A C 1
ATOM 1123 O O . GLY A 1 138 ? 1.798 -8.866 -0.455 1.00 85.56 138 GLY A O 1
ATOM 1124 N N . GLU A 1 139 ? 1.945 -8.656 -2.694 1.00 86.12 139 GLU A N 1
ATOM 1125 C CA . GLU A 1 139 ? 0.498 -8.592 -2.943 1.00 86.12 139 GLU A CA 1
ATOM 1126 C C . GLU A 1 139 ? -0.228 -9.852 -2.435 1.00 86.12 139 GLU A C 1
ATOM 1128 O O . GLU A 1 139 ? -1.245 -9.776 -1.746 1.00 86.12 139 GLU A O 1
ATOM 1133 N N . LEU A 1 140 ? 0.317 -11.044 -2.708 1.00 85.25 140 LEU A N 1
ATOM 1134 C CA . LEU A 1 140 ? -0.272 -12.306 -2.240 1.00 85.25 140 LEU A CA 1
ATOM 1135 C C . LEU A 1 140 ? -0.189 -12.471 -0.716 1.00 85.25 140 LEU A C 1
ATOM 1137 O O . LEU A 1 140 ? -1.126 -12.980 -0.100 1.00 85.25 140 LEU A O 1
ATOM 1141 N N . GLU A 1 141 ? 0.918 -12.054 -0.100 1.00 82.75 141 GLU A N 1
ATOM 1142 C CA . GLU A 1 141 ? 1.078 -12.058 1.357 1.00 82.75 141 GLU A CA 1
ATOM 1143 C C . GLU A 1 141 ? 0.076 -11.109 2.028 1.00 82.75 141 GLU A C 1
ATOM 1145 O O . GLU A 1 141 ? -0.499 -11.474 3.055 1.00 82.75 141 GLU A O 1
ATOM 1150 N N . ALA A 1 142 ? -0.185 -9.939 1.433 1.00 81.62 142 ALA A N 1
ATOM 1151 C CA . ALA A 1 142 ? -1.196 -9.000 1.910 1.00 81.62 142 ALA A CA 1
ATOM 1152 C C . ALA A 1 142 ? -2.605 -9.609 1.855 1.00 81.62 142 ALA A C 1
ATOM 1154 O O . ALA A 1 142 ? -3.324 -9.568 2.854 1.00 81.62 142 ALA A O 1
ATOM 1155 N N . VAL A 1 143 ? -2.979 -10.251 0.740 1.00 81.31 143 VAL A N 1
ATOM 1156 C CA . VAL A 1 143 ? -4.273 -10.946 0.610 1.00 81.31 143 VAL A CA 1
ATOM 1157 C C . VAL A 1 143 ? -4.446 -11.992 1.710 1.00 81.31 143 VAL A C 1
ATOM 1159 O O . VAL A 1 143 ? -5.450 -11.963 2.419 1.00 81.31 143 VAL A O 1
ATOM 1162 N N . ILE A 1 144 ? -3.460 -12.875 1.895 1.00 77.44 144 ILE A N 1
ATOM 1163 C CA . ILE A 1 144 ? -3.527 -13.950 2.897 1.00 77.44 144 ILE A CA 1
ATOM 1164 C C . ILE A 1 144 ? -3.655 -13.371 4.310 1.00 77.44 144 ILE A C 1
ATOM 1166 O O . ILE A 1 144 ? -4.538 -13.773 5.066 1.00 77.44 144 ILE A O 1
ATOM 1170 N N . LEU A 1 145 ? -2.789 -12.416 4.664 1.00 70.25 145 LEU A N 1
ATOM 1171 C CA . LEU A 1 145 ? -2.771 -11.819 5.998 1.00 70.25 145 LEU A CA 1
ATOM 1172 C C . LEU A 1 145 ? -4.105 -11.143 6.314 1.00 70.25 145 LEU A C 1
ATOM 1174 O O . LEU A 1 145 ? -4.673 -11.328 7.390 1.00 70.25 145 LEU A O 1
ATOM 1178 N N . TYR A 1 146 ? -4.623 -10.370 5.366 1.00 74.19 146 TYR A N 1
ATOM 1179 C CA . TYR A 1 146 ? -5.848 -9.630 5.577 1.00 74.19 146 TYR A CA 1
ATOM 1180 C C . TYR A 1 146 ? -7.083 -10.529 5.568 1.00 74.19 146 TYR A C 1
ATOM 1182 O O . TYR A 1 146 ?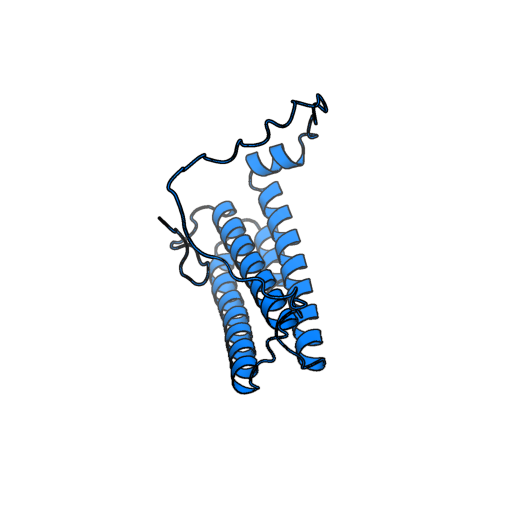 -7.991 -10.273 6.349 1.00 74.19 146 TYR A O 1
ATOM 1190 N N . GLU A 1 147 ? -7.159 -11.577 4.746 1.00 78.75 147 GLU A N 1
ATOM 1191 C CA . GLU A 1 147 ? -8.294 -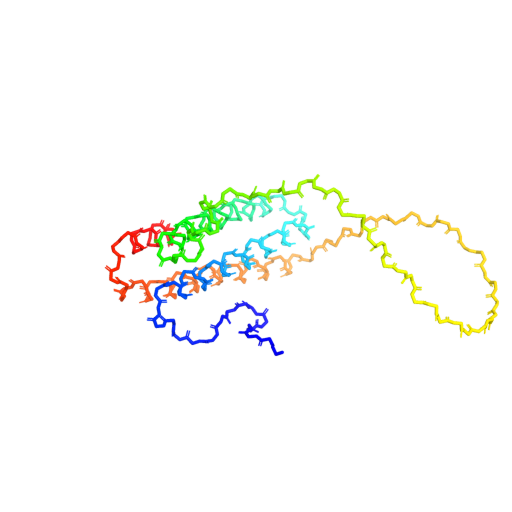12.509 4.793 1.00 78.75 147 GLU A CA 1
ATOM 1192 C C . GLU A 1 147 ? -8.454 -13.147 6.181 1.00 78.75 147 GLU A C 1
ATOM 1194 O O . GLU A 1 147 ? -9.564 -13.139 6.728 1.00 78.75 147 GLU A O 1
ATOM 1199 N N . ASP A 1 148 ? -7.350 -13.601 6.778 1.00 76.56 148 ASP A N 1
ATOM 1200 C CA . ASP A 1 148 ? -7.344 -14.185 8.120 1.00 76.56 148 ASP A CA 1
ATOM 1201 C C . ASP A 1 148 ? -7.640 -13.131 9.202 1.00 76.56 148 ASP A C 1
ATOM 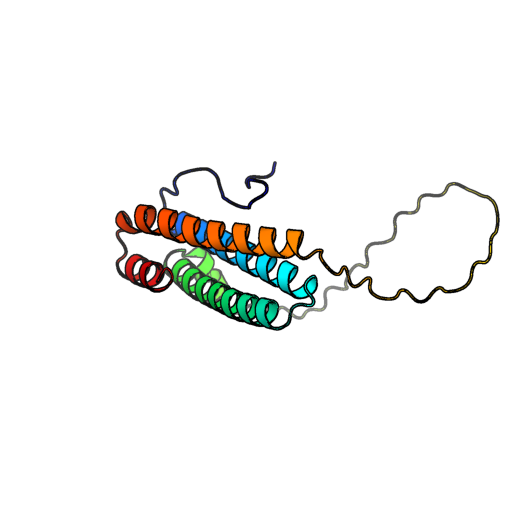1203 O O . ASP A 1 148 ? -8.512 -13.329 10.051 1.00 76.56 148 ASP A 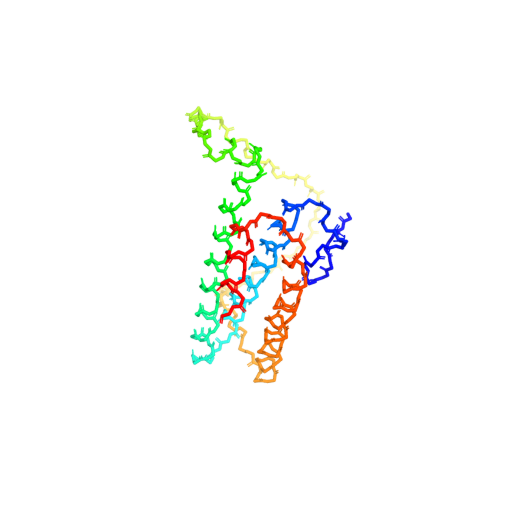O 1
ATOM 1207 N N . GLU A 1 149 ? -6.976 -11.970 9.166 1.00 76.38 149 GLU A N 1
ATOM 1208 C CA . GLU A 1 149 ? -7.138 -10.936 10.200 1.00 76.38 149 GLU A CA 1
ATOM 1209 C C . GLU A 1 149 ? -8.493 -10.210 10.131 1.00 76.38 149 GLU A C 1
ATOM 1211 O O . GLU A 1 149 ? -9.020 -9.774 11.161 1.00 76.38 149 GLU A O 1
ATOM 1216 N N . ILE A 1 150 ? -9.096 -10.083 8.943 1.00 79.88 150 ILE A N 1
ATOM 1217 C CA . ILE A 1 150 ? -10.406 -9.441 8.754 1.00 79.88 150 ILE A CA 1
ATOM 1218 C C . ILE A 1 150 ? -11.545 -10.313 9.287 1.00 79.88 150 ILE A C 1
ATOM 1220 O O . ILE A 1 150 ? -12.559 -9.765 9.745 1.00 79.88 150 ILE A O 1
ATOM 1224 N N . ALA A 1 151 ? -11.406 -11.642 9.238 1.00 80.12 151 ALA A N 1
ATOM 1225 C CA . ALA A 1 151 ? -12.457 -12.579 9.635 1.00 80.12 151 ALA A CA 1
ATOM 1226 C C . ALA A 1 151 ? -12.947 -12.336 11.075 1.00 80.12 151 ALA A C 1
ATOM 1228 O O . ALA A 1 151 ? -14.150 -12.413 11.344 1.00 80.12 151 ALA A O 1
ATOM 1229 N N . ASP A 1 152 ? -12.038 -11.931 11.963 1.00 80.06 152 ASP A N 1
ATOM 1230 C CA . ASP A 1 152 ? -12.302 -11.735 13.391 1.00 80.06 152 ASP A CA 1
ATOM 1231 C C . ASP A 1 152 ? -12.729 -10.299 13.768 1.00 80.06 152 ASP A C 1
ATOM 1233 O O . ASP A 1 152 ? -13.092 -10.020 14.918 1.00 80.06 152 ASP A O 1
ATOM 1237 N N . ILE A 1 153 ? -12.734 -9.352 12.821 1.00 84.38 153 ILE A N 1
ATOM 1238 C CA . ILE A 1 153 ? -13.100 -7.952 13.093 1.00 84.38 153 ILE A CA 1
ATOM 1239 C C . ILE A 1 153 ? -14.613 -7.830 13.308 1.00 84.38 153 ILE A C 1
ATOM 1241 O O . ILE A 1 153 ? -15.403 -8.170 12.433 1.00 84.38 153 ILE A O 1
ATOM 1245 N N . GLN A 1 154 ? -15.060 -7.229 14.416 1.00 84.25 154 GLN A N 1
ATOM 1246 C CA . GLN A 1 154 ? -16.496 -7.041 14.699 1.00 84.25 154 GLN A CA 1
ATOM 1247 C C . GLN A 1 154 ? -17.156 -5.940 13.849 1.00 84.25 154 GLN A C 1
ATOM 1249 O O . GLN A 1 154 ? -18.319 -6.061 13.447 1.00 84.25 154 GLN A O 1
ATOM 1254 N N . GLN A 1 155 ? -16.424 -4.868 13.543 1.00 86.88 155 GLN A N 1
ATOM 1255 C CA . GLN A 1 155 ? -16.906 -3.709 12.792 1.00 86.88 155 GLN A CA 1
ATOM 1256 C C . GLN A 1 155 ? -17.151 -4.071 11.318 1.00 86.88 155 GLN A C 1
ATOM 1258 O O . GLN A 1 155 ? -16.224 -4.325 10.551 1.00 86.88 155 GLN A O 1
ATOM 1263 N N . LYS A 1 156 ? -18.426 -4.093 10.911 1.00 86.94 156 LYS A N 1
ATOM 1264 C CA . LYS A 1 156 ? -18.846 -4.520 9.566 1.00 86.94 156 LYS A CA 1
ATOM 1265 C C . LYS A 1 156 ? -18.278 -3.644 8.449 1.00 86.94 156 LYS A C 1
ATOM 1267 O O . LYS A 1 156 ? -17.924 -4.159 7.397 1.00 86.94 156 LYS A O 1
ATOM 1272 N N . ASP A 1 157 ? -18.242 -2.337 8.649 1.00 87.56 157 ASP A N 1
ATOM 1273 C CA . ASP A 1 157 ? -17.719 -1.377 7.678 1.00 87.56 157 ASP A CA 1
ATOM 1274 C C . ASP A 1 157 ? -16.209 -1.517 7.475 1.00 87.56 157 ASP A C 1
ATOM 1276 O O . ASP A 1 157 ? -15.760 -1.424 6.335 1.00 87.56 157 ASP A O 1
ATOM 1280 N N . ILE A 1 158 ? -15.449 -1.824 8.533 1.00 86.06 158 ILE A N 1
ATOM 1281 C CA . ILE A 1 158 ? -14.028 -2.172 8.412 1.00 86.06 158 ILE A CA 1
ATOM 1282 C C . ILE A 1 158 ? -13.878 -3.440 7.570 1.00 86.06 158 ILE A C 1
ATOM 1284 O O . ILE A 1 158 ? -13.159 -3.407 6.576 1.00 86.06 158 ILE A O 1
ATOM 1288 N N . ARG A 1 159 ? -14.621 -4.515 7.885 1.00 87.44 159 ARG A N 1
ATOM 1289 C CA . ARG A 1 159 ? -14.575 -5.754 7.087 1.00 87.44 159 ARG A CA 1
ATOM 1290 C C . ARG A 1 159 ? -14.877 -5.501 5.614 1.00 87.44 159 ARG A C 1
ATOM 1292 O O . ARG A 1 159 ? -14.101 -5.874 4.751 1.00 87.44 159 ARG A O 1
ATOM 1299 N N . VAL A 1 160 ? -15.987 -4.823 5.320 1.00 86.31 160 VAL A N 1
ATOM 1300 C CA . VAL A 1 160 ? -16.403 -4.553 3.935 1.00 86.31 160 VAL A CA 1
ATOM 1301 C C . VAL A 1 160 ? -15.370 -3.712 3.189 1.00 86.31 160 VAL A C 1
ATOM 1303 O O . VAL A 1 160 ? -15.136 -3.966 2.012 1.00 86.31 160 VAL A O 1
ATOM 1306 N N . SER A 1 161 ? -14.784 -2.713 3.848 1.00 85.38 161 SER A N 1
ATOM 1307 C CA . SER A 1 161 ? -13.816 -1.820 3.210 1.00 85.38 161 SER A CA 1
ATOM 1308 C C . SER A 1 161 ? -12.503 -2.540 2.919 1.00 85.38 161 SER A C 1
ATOM 1310 O O . SER A 1 161 ? -12.000 -2.423 1.812 1.00 85.38 161 SER A O 1
ATOM 1312 N N . LEU A 1 162 ? -11.988 -3.331 3.865 1.00 82.81 162 LEU A N 1
ATOM 1313 C CA . LEU A 1 162 ? -10.734 -4.059 3.668 1.00 82.81 162 LEU A CA 1
ATOM 1314 C C . LEU A 1 162 ? -10.898 -5.249 2.702 1.00 82.81 162 LEU A C 1
ATOM 1316 O O . LEU A 1 162 ? -10.058 -5.449 1.839 1.00 82.81 162 LEU A O 1
ATOM 1320 N N . THR A 1 163 ? -12.020 -5.980 2.733 1.00 80.00 163 THR A N 1
ATOM 1321 C CA . THR A 1 163 ? -12.262 -7.087 1.784 1.00 80.00 163 THR A CA 1
ATOM 1322 C C . THR A 1 163 ? -12.461 -6.615 0.340 1.00 80.00 163 THR A C 1
ATOM 1324 O O . THR A 1 163 ? -12.153 -7.354 -0.589 1.00 80.00 163 THR A O 1
ATOM 1327 N N . LYS A 1 164 ? -13.010 -5.412 0.123 1.00 71.88 164 LYS A N 1
ATOM 1328 C CA . LYS A 1 164 ? -13.176 -4.849 -1.229 1.00 71.88 164 LYS A CA 1
ATOM 1329 C C . LYS A 1 164 ? -11.868 -4.377 -1.857 1.00 71.88 164 LYS A C 1
ATOM 1331 O O . LYS A 1 164 ? -11.829 -4.272 -3.071 1.00 71.88 164 LYS A O 1
ATOM 1336 N N . ASN A 1 165 ? -10.871 -4.073 -1.036 1.00 59.38 165 ASN A N 1
ATOM 1337 C CA . ASN A 1 165 ? -9.579 -3.562 -1.479 1.00 59.38 165 ASN A CA 1
ATOM 1338 C C . ASN A 1 165 ? -8.579 -4.691 -1.779 1.00 59.38 165 ASN A C 1
ATOM 1340 O O . ASN A 1 165 ? -7.614 -4.476 -2.491 1.00 59.38 165 ASN A O 1
ATOM 1344 N N . ASN A 1 166 ? -8.834 -5.904 -1.282 1.00 54.69 166 ASN A N 1
ATOM 1345 C CA . ASN A 1 166 ? -7.982 -7.075 -1.520 1.00 54.69 166 ASN A CA 1
ATOM 1346 C C . ASN A 1 166 ? -8.432 -7.927 -2.726 1.00 54.69 166 ASN A C 1
ATOM 1348 O O . ASN A 1 166 ? -8.016 -9.078 -2.844 1.00 54.69 166 ASN A O 1
ATOM 1352 N N . ARG A 1 167 ? -9.355 -7.431 -3.563 1.00 44.84 167 ARG A N 1
ATOM 1353 C CA . ARG A 1 167 ? -9.914 -8.133 -4.732 1.00 44.84 167 ARG A CA 1
ATOM 1354 C C . ARG A 1 167 ? -9.803 -7.283 -5.980 1.00 44.84 167 ARG A C 1
ATOM 1356 O O . ARG A 1 167 ? -9.551 -7.894 -7.039 1.00 44.84 167 ARG A O 1
#

Sequence (167 aa):
MSYTHPHGQPQGVPRKVTNLLRQVMIAEIVAINGYQTHILNSDIAAINEAWYHIMLEEKSHYIIVLNLLRKYDPVEYKYFTTPLEINMSPEPVQVPQPLQNSHSAHSNNRRSASQVQPVRITYDKRVILNNVREDIKGELEAVILYEDEIADIQQKDIRVSLTKNNR

Radius of gyration: 22.87 Å; chains: 1; bounding box: 66×49×40 Å

Organism: NCBI:txid1195236

Foldseek 3Di:
DDQADVQQAGDDDPPDVLVVLVRLLRLLVSLLVLLVVLLQQEPPVVVNVVSVVVSVLSVVLNVLSLVVSLVRPVVSVCVVPDDPPPPPPPPPPPDPDDDDDDDDDDDDDDDDDDPPDPPNNYDDPVVSVVSVVVSVVSLVVLLVVCVVSLVPDPDPSVSVSSVVSSD

Secondary structure (DSSP, 8-state):
---B-TT-PBPS--SSHHHHHHHHHHHHHHHHHHHHHHHHH---HHHHHHHHHHHHHHHHHHHHHHHHHHHH-HHHHHHHHS------------PPPP-----------------------PPPHHHHHHHHHHHHHHHHHHHHHHHHHHHT---HHHHHHHHHH--

pLDDT: mean 72.29, std 21.41, range [28.59, 97.31]